Protein AF-A0A2A2QEG8-F1 (afdb_monomer_lite)

pLDDT: mean 85.88, std 15.14, range 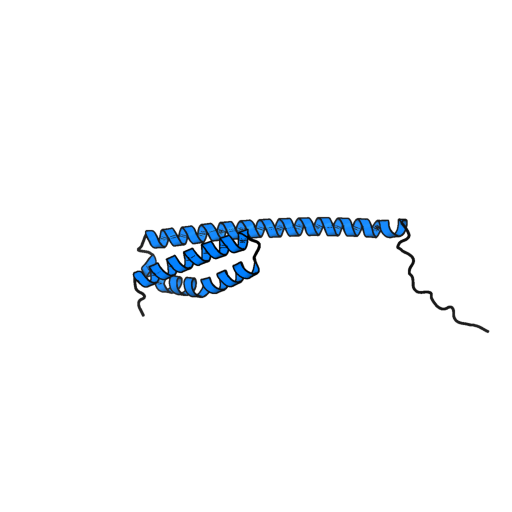[42.31, 96.5]

Secondary structure (DSSP, 8-state):
----HHHHHHHHHHHHHHHHHHHHHHHHT-HHHHHHHHHHHHHHHHHHHHTHHHHHT-HHHHHHHHHHHHHHHHHHHHHHHHHHHHHHHHHHHHHHHHHHHHHTTTTTTT------------

Foldseek 3Di:
DQDDLVNLVVLLVVLLVLLVVLVVCVVVVNVVSNVVSVVVNVVSVVVCVVNVVSCVVPPVSVVSVVVSVVSVVVSVVVVVVVVVVVVVVVVVVVVVVVVCVVCCVVVPVPPPDPDDPDDDDD

Structure (mmCIF, N/CA/C/O backbone):
data_AF-A0A2A2QEG8-F1
#
_entry.id   AF-A0A2A2QEG8-F1
#
loop_
_atom_site.group_PDB
_atom_site.id
_atom_site.type_symbol
_atom_site.label_atom_id
_atom_site.label_alt_id
_atom_site.label_comp_id
_atom_site.label_asym_id
_atom_site.label_entity_id
_atom_site.label_seq_id
_atom_site.pdbx_PDB_ins_code
_atom_site.Cartn_x
_atom_site.Cartn_y
_atom_site.Cartn_z
_atom_site.occupancy
_atom_site.B_iso_or_equiv
_atom_site.auth_seq_id
_atom_site.auth_comp_id
_atom_site.auth_asym_id
_atom_site.auth_atom_id
_atom_site.pdbx_PDB_model_num
ATOM 1 N N . MET A 1 1 ? -25.626 -8.652 14.993 1.00 47.81 1 MET A N 1
ATOM 2 C CA . MET A 1 1 ? -24.781 -8.577 16.207 1.00 47.81 1 MET A CA 1
ATOM 3 C C . MET A 1 1 ? -24.170 -7.185 16.252 1.00 47.81 1 MET A C 1
ATOM 5 O O . MET A 1 1 ? -23.609 -6.762 15.252 1.00 47.81 1 MET A O 1
ATOM 9 N N . THR A 1 2 ? -24.355 -6.431 17.333 1.00 55.19 2 THR A N 1
ATOM 10 C CA . THR A 1 2 ? -23.772 -5.087 17.492 1.00 55.19 2 THR A CA 1
ATOM 11 C C . THR A 1 2 ? -22.315 -5.219 17.933 1.00 55.19 2 THR A C 1
ATOM 13 O O . THR A 1 2 ? -22.071 -5.686 19.043 1.00 55.19 2 THR A O 1
ATOM 16 N N . ALA A 1 3 ? -21.356 -4.848 17.079 1.00 70.25 3 ALA A N 1
ATOM 17 C CA . ALA A 1 3 ? -19.952 -4.762 17.477 1.00 70.25 3 ALA A CA 1
ATOM 18 C C . ALA A 1 3 ? -19.771 -3.670 18.532 1.00 70.25 3 ALA A C 1
ATOM 20 O O . ALA A 1 3 ? -20.424 -2.622 18.477 1.00 70.25 3 ALA A O 1
ATOM 21 N N . THR A 1 4 ? -18.888 -3.905 19.498 1.00 83.88 4 THR A N 1
ATOM 22 C CA . THR A 1 4 ? -18.641 -2.905 20.528 1.00 83.88 4 THR A CA 1
ATOM 23 C C . THR A 1 4 ? -17.750 -1.782 20.000 1.00 83.88 4 THR A C 1
ATOM 25 O O . THR A 1 4 ? -16.955 -1.925 19.068 1.00 83.88 4 THR A O 1
ATOM 28 N N . ALA A 1 5 ? -17.854 -0.646 20.680 1.00 83.50 5 ALA A N 1
ATOM 29 C CA . ALA A 1 5 ? -16.888 0.442 20.698 1.00 83.50 5 ALA A CA 1
ATOM 30 C C . ALA A 1 5 ? -15.417 -0.009 20.614 1.00 83.50 5 ALA A C 1
ATOM 32 O O . ALA A 1 5 ? -14.622 0.542 19.851 1.00 83.50 5 ALA A O 1
ATOM 33 N N . GLN A 1 6 ? -15.084 -0.997 21.443 1.00 88.69 6 GLN A N 1
ATOM 34 C CA . GLN A 1 6 ? -13.739 -1.515 21.634 1.00 88.69 6 GLN A CA 1
ATOM 35 C C . GLN A 1 6 ? -13.306 -2.380 20.451 1.00 88.69 6 GLN A C 1
ATOM 37 O O . GLN A 1 6 ? -12.147 -2.322 20.047 1.00 88.69 6 GLN A O 1
ATOM 42 N N . ASP A 1 7 ? -14.231 -3.143 19.868 1.00 91.25 7 ASP A N 1
ATOM 43 C CA . ASP A 1 7 ? -13.953 -3.972 18.694 1.00 91.25 7 ASP A CA 1
ATOM 44 C C . ASP A 1 7 ? -13.614 -3.097 17.488 1.00 91.25 7 ASP A C 1
ATOM 46 O O . ASP A 1 7 ? -12.609 -3.329 16.823 1.00 91.25 7 ASP A O 1
ATOM 50 N N . CYS A 1 8 ? -14.383 -2.026 17.266 1.00 90.50 8 CYS A N 1
ATOM 51 C CA . CYS A 1 8 ? -14.087 -1.058 16.209 1.00 90.50 8 CYS A CA 1
ATOM 52 C C . CYS A 1 8 ? -12.707 -0.416 16.405 1.00 90.50 8 CYS A C 1
ATOM 54 O O . CYS A 1 8 ? -11.941 -0.319 15.452 1.00 90.50 8 CYS A O 1
ATOM 56 N N . ALA A 1 9 ? -12.361 -0.027 17.638 1.00 92.19 9 ALA A N 1
ATOM 57 C CA . ALA A 1 9 ? -11.047 0.540 17.937 1.00 92.19 9 ALA A CA 1
ATOM 58 C C . ALA A 1 9 ? -9.912 -0.454 17.644 1.00 92.19 9 ALA A C 1
ATOM 60 O O . ALA A 1 9 ? -8.963 -0.106 16.948 1.00 92.19 9 ALA A O 1
ATOM 61 N N . ARG A 1 10 ? -10.045 -1.712 18.086 1.00 94.38 10 ARG A N 1
ATOM 62 C CA . ARG A 1 10 ? -9.063 -2.775 17.810 1.00 94.38 10 ARG A CA 1
ATOM 63 C C . ARG A 1 10 ? -8.873 -3.015 16.316 1.00 94.38 10 ARG A C 1
ATOM 65 O O . ARG A 1 10 ? -7.742 -3.177 15.873 1.00 94.38 10 ARG A O 1
ATOM 72 N N . MET A 1 11 ? -9.959 -3.024 15.545 1.00 94.88 11 MET A N 1
ATOM 73 C CA . MET A 1 11 ? -9.888 -3.217 14.095 1.00 94.88 11 MET A CA 1
ATOM 74 C C . MET A 1 11 ? -9.219 -2.033 13.388 1.00 94.88 11 MET A C 1
ATOM 76 O O . MET A 1 11 ? -8.434 -2.250 12.469 1.00 94.88 11 MET A O 1
ATOM 80 N N . VAL A 1 12 ? -9.465 -0.794 13.831 1.00 94.56 12 VAL A N 1
ATOM 81 C CA . VAL A 1 12 ? -8.766 0.389 13.297 1.00 94.56 12 VAL A CA 1
ATOM 82 C C . VAL A 1 12 ? -7.275 0.352 13.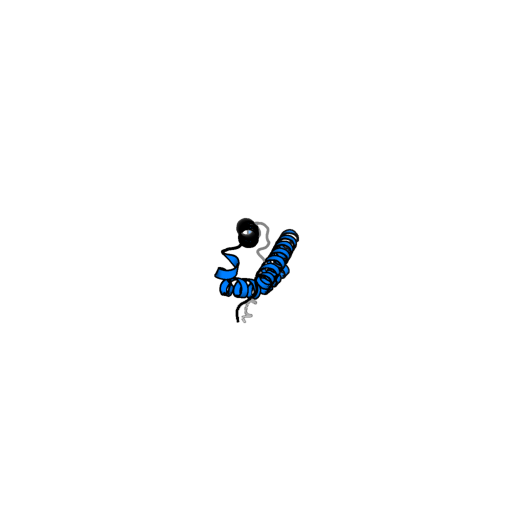642 1.00 94.56 12 VAL A C 1
ATOM 84 O O . VAL A 1 12 ? -6.458 0.616 12.765 1.00 94.56 12 VAL A O 1
ATOM 87 N N . THR A 1 13 ? -6.901 -0.028 14.868 1.00 95.12 13 THR A N 1
ATOM 88 C CA . THR A 1 13 ? -5.489 -0.194 15.253 1.00 95.12 13 THR A CA 1
ATOM 89 C C . THR A 1 13 ? -4.803 -1.273 14.419 1.00 95.12 13 THR A C 1
ATOM 91 O O . THR A 1 13 ? -3.758 -1.013 13.836 1.00 95.12 13 THR A O 1
ATOM 94 N N . ALA A 1 14 ? -5.423 -2.447 14.271 1.00 96.31 14 ALA A N 1
ATOM 95 C CA . ALA A 1 14 ? -4.877 -3.512 13.432 1.00 96.31 14 ALA A CA 1
ATOM 96 C C . ALA A 1 14 ? -4.718 -3.071 11.966 1.00 96.31 14 ALA A C 1
ATOM 98 O O . ALA A 1 14 ? -3.749 -3.437 11.303 1.00 96.31 14 ALA A O 1
ATOM 99 N N . LEU A 1 15 ? -5.652 -2.264 11.453 1.00 95.81 15 LEU A N 1
ATOM 100 C CA . LEU A 1 15 ? -5.556 -1.703 10.109 1.00 95.81 15 LEU A CA 1
ATOM 101 C C . LEU A 1 15 ? -4.401 -0.697 9.982 1.00 95.81 15 LEU A C 1
ATOM 103 O O . LEU A 1 15 ? -3.750 -0.674 8.939 1.00 95.81 15 LEU A O 1
ATOM 107 N N . ALA A 1 16 ? -4.141 0.108 11.017 1.00 95.44 16 ALA A N 1
ATOM 108 C CA . ALA A 1 16 ? -2.996 1.016 11.057 1.00 95.44 16 ALA A CA 1
ATOM 109 C C . ALA A 1 16 ? -1.673 0.237 11.015 1.00 95.44 16 ALA A C 1
ATOM 111 O O . ALA A 1 16 ? -0.837 0.510 10.158 1.00 95.44 16 ALA A O 1
ATOM 112 N N . ASP A 1 17 ? -1.538 -0.803 11.843 1.00 96.50 17 ASP A N 1
ATOM 113 C CA . ASP A 1 17 ? -0.338 -1.647 11.873 1.00 96.50 17 ASP A CA 1
ATOM 114 C C . ASP A 1 17 ? -0.071 -2.307 10.511 1.00 96.50 17 ASP A C 1
ATOM 116 O O . ASP A 1 17 ? 1.073 -2.394 10.058 1.00 96.50 17 ASP A O 1
ATOM 120 N N . LEU A 1 18 ? -1.126 -2.768 9.829 1.00 96.06 18 LEU A N 1
ATOM 121 C CA . LEU A 1 18 ? -1.003 -3.326 8.482 1.00 96.06 18 LEU A CA 1
ATOM 122 C C . LEU A 1 18 ? -0.640 -2.258 7.442 1.00 96.06 18 LEU A C 1
ATOM 124 O O . LEU A 1 18 ? 0.118 -2.558 6.526 1.00 96.06 18 LEU A O 1
ATOM 128 N N . ALA A 1 19 ? -1.136 -1.026 7.567 1.00 94.62 19 ALA A N 1
ATOM 129 C CA . ALA A 1 19 ? -0.757 0.069 6.670 1.00 94.62 19 ALA A CA 1
ATOM 130 C C . ALA A 1 19 ? 0.725 0.461 6.835 1.00 94.62 19 ALA A C 1
ATOM 132 O O . ALA A 1 19 ? 1.415 0.728 5.849 1.00 94.62 19 ALA A O 1
ATOM 133 N N . ASP A 1 20 ? 1.247 0.416 8.061 1.00 95.31 20 ASP A N 1
ATOM 134 C CA . ASP A 1 20 ? 2.669 0.644 8.325 1.00 95.31 20 ASP A CA 1
ATOM 135 C C . ASP A 1 20 ? 3.549 -0.488 7.778 1.00 95.31 20 ASP A C 1
ATOM 137 O O . ASP A 1 20 ? 4.588 -0.221 7.165 1.00 95.31 20 ASP A O 1
ATOM 141 N N . GLN A 1 21 ? 3.111 -1.744 7.920 1.00 95.50 21 GLN A N 1
ATOM 142 C CA . GLN A 1 21 ? 3.771 -2.901 7.301 1.00 95.50 21 GLN A CA 1
ATOM 143 C C . GLN A 1 21 ? 3.764 -2.803 5.768 1.00 95.50 21 GLN A C 1
ATOM 145 O O . GLN A 1 21 ? 4.794 -3.037 5.138 1.00 95.50 21 GLN A O 1
ATOM 150 N N . GLU A 1 22 ? 2.636 -2.410 5.169 1.00 95.44 22 GLU A N 1
ATOM 151 C CA . GLU A 1 22 ? 2.501 -2.174 3.726 1.00 95.44 22 GLU A CA 1
ATOM 152 C C . GLU A 1 22 ? 3.507 -1.111 3.262 1.00 95.44 22 GLU A C 1
ATOM 154 O O . GLU A 1 22 ? 4.294 -1.350 2.346 1.00 95.44 22 GLU A O 1
ATOM 159 N N . SER A 1 23 ? 3.565 0.036 3.946 1.00 93.50 23 SER A N 1
ATOM 160 C CA . SER A 1 23 ? 4.528 1.101 3.644 1.00 93.50 23 SER A CA 1
ATOM 161 C C . SER A 1 23 ? 5.984 0.634 3.758 1.00 93.50 23 SER A C 1
ATOM 163 O O . SER A 1 23 ? 6.831 1.028 2.949 1.00 93.50 23 SER A O 1
ATOM 165 N N . ALA A 1 24 ? 6.302 -0.190 4.759 1.00 94.75 24 ALA A N 1
ATOM 166 C CA . ALA A 1 24 ? 7.640 -0.744 4.933 1.00 94.75 24 ALA A CA 1
ATOM 167 C C . ALA A 1 24 ? 8.014 -1.705 3.792 1.00 94.75 24 ALA A C 1
ATOM 169 O O . ALA A 1 24 ? 9.101 -1.574 3.225 1.00 94.75 24 ALA A O 1
ATOM 170 N N . ALA A 1 25 ? 7.104 -2.602 3.401 1.00 94.81 25 ALA A N 1
ATOM 171 C CA . ALA A 1 25 ? 7.301 -3.526 2.284 1.00 94.81 25 ALA A CA 1
ATOM 172 C C . ALA A 1 25 ? 7.523 -2.773 0.959 1.00 94.81 25 ALA A C 1
ATOM 174 O O . ALA A 1 25 ? 8.482 -3.044 0.233 1.00 94.81 25 ALA A O 1
ATOM 175 N N . LEU A 1 26 ? 6.721 -1.737 0.690 1.00 94.12 26 LEU A N 1
ATOM 176 C CA . LEU A 1 26 ? 6.866 -0.895 -0.504 1.00 94.12 26 LEU A CA 1
ATOM 177 C C . LEU A 1 26 ? 8.202 -0.139 -0.548 1.00 94.12 26 LEU A C 1
ATOM 179 O O . LEU A 1 26 ? 8.815 -0.012 -1.615 1.00 94.12 26 LEU A O 1
ATOM 183 N N . ARG A 1 27 ? 8.687 0.338 0.605 1.00 92.75 27 ARG A N 1
ATOM 184 C CA . ARG A 1 27 ? 10.018 0.958 0.719 1.00 92.75 27 ARG A CA 1
ATOM 185 C C . ARG A 1 27 ? 11.147 -0.044 0.486 1.00 92.75 27 ARG A C 1
ATOM 187 O O . ARG A 1 27 ? 12.143 0.326 -0.128 1.00 92.75 27 ARG A O 1
ATOM 194 N N . ALA A 1 28 ? 10.975 -1.292 0.916 1.00 94.19 28 ALA A N 1
ATOM 195 C CA . ALA A 1 28 ? 11.919 -2.382 0.673 1.00 94.19 28 ALA A CA 1
ATOM 196 C C . ALA A 1 28 ? 11.871 -2.937 -0.767 1.00 94.19 28 ALA A C 1
ATOM 198 O O . ALA A 1 28 ? 12.731 -3.730 -1.141 1.00 94.19 28 ALA A O 1
ATOM 199 N N . GLY A 1 29 ? 10.889 -2.530 -1.581 1.00 93.50 29 GLY A N 1
ATOM 200 C CA . GLY A 1 29 ? 10.668 -3.080 -2.923 1.00 93.50 29 GLY A CA 1
ATOM 201 C C . GLY A 1 29 ? 10.007 -4.463 -2.921 1.00 93.50 29 GLY A C 1
ATOM 202 O O . GLY A 1 29 ? 9.937 -5.104 -3.969 1.00 93.50 29 GLY A O 1
ATOM 203 N N . ASP A 1 30 ? 9.503 -4.913 -1.772 1.00 96.00 30 ASP A N 1
ATOM 204 C CA . ASP A 1 30 ? 8.757 -6.162 -1.635 1.00 96.00 30 ASP A CA 1
ATOM 205 C C . ASP A 1 30 ? 7.282 -5.953 -2.011 1.00 96.00 30 ASP A C 1
ATOM 207 O O . ASP A 1 30 ? 6.387 -5.820 -1.173 1.00 96.00 30 ASP A O 1
ATOM 211 N N . TYR A 1 31 ? 7.027 -5.878 -3.317 1.00 93.50 31 TYR A N 1
ATOM 212 C CA . TYR A 1 31 ? 5.678 -5.665 -3.846 1.00 93.50 31 TYR A CA 1
ATOM 213 C C . TYR A 1 31 ? 4.759 -6.878 -3.641 1.00 93.50 31 TYR A C 1
ATOM 215 O O . TYR A 1 31 ? 3.545 -6.709 -3.536 1.00 93.50 31 TYR A O 1
ATOM 223 N N . ALA A 1 32 ? 5.323 -8.089 -3.571 1.00 95.12 32 ALA A N 1
ATOM 224 C CA . ALA A 1 32 ? 4.558 -9.304 -3.306 1.00 95.12 32 ALA A CA 1
ATOM 225 C C . ALA A 1 32 ? 4.053 -9.315 -1.857 1.00 95.12 32 ALA A C 1
ATOM 227 O O . ALA A 1 32 ? 2.851 -9.465 -1.635 1.00 95.12 32 ALA A O 1
ATOM 228 N N . GLY A 1 33 ? 4.933 -9.036 -0.889 1.00 95.19 33 GLY A N 1
ATOM 229 C CA . GLY A 1 33 ? 4.550 -8.892 0.515 1.00 95.19 33 GLY A CA 1
ATOM 230 C C . GLY A 1 33 ? 3.545 -7.759 0.736 1.00 95.19 33 GLY A C 1
ATOM 231 O O . GLY A 1 33 ? 2.569 -7.930 1.468 1.00 95.19 33 GLY A O 1
ATOM 232 N N . ALA A 1 34 ? 3.701 -6.623 0.045 1.00 94.19 34 ALA A N 1
ATOM 233 C CA . ALA A 1 34 ? 2.720 -5.536 0.097 1.00 94.19 34 ALA A CA 1
ATOM 234 C C . ALA A 1 34 ? 1.319 -5.973 -0.389 1.00 94.19 34 ALA A C 1
ATOM 236 O O . ALA A 1 34 ? 0.313 -5.634 0.239 1.00 94.19 34 ALA A O 1
ATOM 237 N N . ALA A 1 35 ? 1.240 -6.770 -1.461 1.00 94.06 35 ALA A N 1
ATOM 238 C CA . ALA A 1 35 ? -0.027 -7.302 -1.968 1.00 94.06 35 ALA A CA 1
ATOM 239 C C . ALA A 1 35 ? -0.678 -8.305 -0.995 1.00 94.06 35 ALA A C 1
ATOM 241 O O . ALA A 1 35 ? -1.893 -8.273 -0.787 1.00 94.06 35 ALA A O 1
ATOM 242 N N . GLU A 1 36 ? 0.113 -9.159 -0.341 1.00 96.25 36 GLU A N 1
ATOM 243 C CA . GLU A 1 36 ? -0.388 -10.062 0.705 1.00 96.25 36 GLU A CA 1
ATOM 244 C C . GLU A 1 36 ? -0.957 -9.288 1.903 1.00 96.25 36 GLU A C 1
ATOM 246 O O . GLU A 1 36 ? -2.031 -9.617 2.420 1.00 96.25 36 GLU A O 1
ATOM 251 N N . ILE A 1 37 ? -0.277 -8.216 2.321 1.00 95.00 37 ILE A N 1
ATOM 252 C CA . ILE A 1 37 ? -0.747 -7.328 3.390 1.00 95.00 37 ILE A CA 1
ATOM 253 C C . ILE A 1 37 ? -2.073 -6.660 2.999 1.00 95.00 37 ILE A C 1
ATOM 255 O O . ILE A 1 37 ? -2.993 -6.616 3.822 1.00 95.00 37 ILE A O 1
ATOM 259 N N . GLN A 1 38 ? -2.230 -6.210 1.749 1.00 92.12 38 GLN A N 1
ATOM 260 C CA . GLN A 1 38 ? -3.518 -5.702 1.259 1.00 92.12 38 GLN A CA 1
ATOM 261 C C . GLN A 1 38 ? -4.627 -6.750 1.339 1.00 92.12 38 GLN A C 1
ATOM 263 O O . GLN A 1 38 ? -5.728 -6.436 1.799 1.00 92.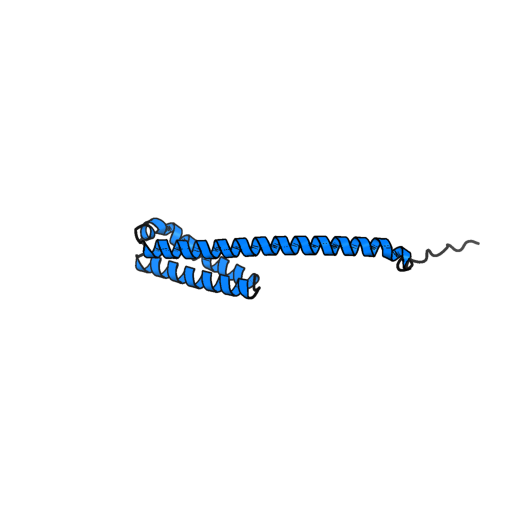12 38 GLN A O 1
ATOM 268 N N . GLY A 1 39 ? -4.336 -8.001 0.973 1.00 93.81 39 GLY A N 1
ATOM 269 C CA . GLY A 1 39 ? -5.281 -9.110 1.116 1.00 93.81 39 GLY A CA 1
ATOM 270 C C . GLY A 1 39 ? -5.771 -9.280 2.558 1.00 93.81 39 GLY A C 1
ATOM 271 O O . GLY A 1 39 ? -6.964 -9.457 2.798 1.00 93.81 39 GLY A O 1
ATOM 272 N N . ARG A 1 40 ? -4.875 -9.126 3.540 1.00 95.38 40 ARG A N 1
ATOM 273 C CA . ARG A 1 40 ? -5.210 -9.181 4.977 1.00 95.38 40 ARG A CA 1
ATOM 274 C C . ARG A 1 40 ? -6.030 -7.981 5.458 1.00 95.38 40 ARG A C 1
ATOM 276 O O . ARG A 1 40 ? -6.752 -8.097 6.445 1.00 95.38 40 ARG A O 1
ATOM 283 N N . CYS A 1 41 ? -5.948 -6.841 4.774 1.00 93.50 41 CYS A N 1
ATOM 284 C CA . CYS A 1 41 ? -6.729 -5.650 5.111 1.00 93.50 41 CYS A CA 1
ATOM 285 C C . CYS A 1 41 ? -8.194 -5.749 4.671 1.00 93.50 41 CYS A C 1
ATOM 287 O O . CYS A 1 41 ? -9.047 -5.120 5.296 1.00 93.50 41 CYS A O 1
ATOM 289 N N . ALA A 1 42 ? -8.494 -6.519 3.620 1.00 92.06 42 ALA A N 1
ATOM 290 C CA . ALA A 1 42 ? -9.843 -6.658 3.070 1.00 92.06 42 ALA A CA 1
ATOM 291 C C . ALA A 1 42 ? -10.914 -7.032 4.121 1.00 92.06 42 ALA A C 1
ATOM 293 O O . ALA A 1 42 ? -11.875 -6.270 4.254 1.00 92.06 42 ALA A O 1
ATOM 294 N N . PRO A 1 43 ? -10.755 -8.097 4.936 1.00 94.94 43 PRO A N 1
ATOM 295 C CA . PRO A 1 43 ? -11.760 -8.451 5.943 1.00 94.94 43 PRO A CA 1
ATOM 296 C C . PRO A 1 43 ? -11.914 -7.392 7.048 1.00 94.94 43 PRO A C 1
ATOM 298 O O . PRO A 1 43 ? -13.006 -7.214 7.587 1.00 94.94 43 PRO A O 1
ATOM 301 N N . LEU A 1 44 ? -10.850 -6.648 7.381 1.00 93.69 44 LEU A N 1
ATOM 302 C CA . LEU A 1 44 ? -10.926 -5.561 8.366 1.00 93.69 44 LEU A CA 1
ATOM 303 C C . LEU A 1 44 ? -11.732 -4.379 7.828 1.00 93.69 44 LEU A C 1
ATOM 305 O O . LEU A 1 44 ? -12.560 -3.812 8.537 1.00 93.69 44 LEU A O 1
ATOM 309 N N . LEU A 1 45 ? -11.502 -4.012 6.568 1.00 93.12 45 LEU A N 1
ATOM 310 C CA . LEU A 1 45 ? -12.255 -2.956 5.897 1.00 93.12 45 LEU A CA 1
ATOM 311 C C . LEU A 1 45 ? -13.728 -3.339 5.743 1.00 93.12 45 LEU A C 1
ATOM 313 O O . LEU A 1 45 ? -14.597 -2.500 5.976 1.00 93.12 45 LEU A O 1
ATOM 317 N N . GLU A 1 46 ? -14.010 -4.600 5.418 1.00 94.44 46 GLU A N 1
ATOM 318 C CA . GLU A 1 46 ? -15.373 -5.122 5.354 1.00 94.44 46 GLU A CA 1
ATOM 319 C C . GLU A 1 46 ? -16.072 -4.994 6.714 1.00 94.44 46 GLU A C 1
ATOM 321 O O . GLU A 1 46 ? -17.128 -4.364 6.801 1.00 94.44 46 GLU A O 1
ATOM 326 N N . PHE A 1 47 ? -15.440 -5.458 7.796 1.00 93.25 47 PHE A N 1
ATOM 327 C CA . PHE A 1 47 ? -15.970 -5.300 9.152 1.00 93.25 47 PHE A CA 1
ATOM 328 C C . PHE A 1 47 ? -16.238 -3.829 9.513 1.00 93.25 47 PHE A C 1
ATOM 330 O O . PHE A 1 47 ? -17.321 -3.479 9.987 1.00 93.25 47 PHE A O 1
ATOM 337 N N . LEU A 1 48 ? -15.268 -2.944 9.266 1.00 91.81 48 LEU A N 1
ATOM 338 C CA . LEU A 1 48 ? -15.394 -1.519 9.580 1.00 91.81 48 LEU A CA 1
ATOM 339 C C . LEU A 1 48 ? -16.490 -0.839 8.747 1.00 91.81 48 LEU A C 1
ATOM 341 O O . LEU A 1 48 ? -17.139 0.083 9.241 1.00 91.81 48 LEU A O 1
ATOM 345 N N . SER A 1 49 ? -16.733 -1.303 7.518 1.00 92.75 49 SER A N 1
ATOM 346 C CA . SER A 1 49 ? -17.804 -0.786 6.661 1.00 92.75 49 SER A CA 1
ATOM 347 C C . SER A 1 49 ? -19.195 -1.145 7.190 1.00 92.75 49 SER A C 1
ATOM 349 O O . SER A 1 49 ? -20.074 -0.286 7.236 1.00 92.75 49 SER A O 1
ATOM 351 N N . VAL A 1 50 ? -19.373 -2.373 7.689 1.00 93.81 50 VAL A N 1
ATOM 352 C CA . VAL A 1 50 ? -20.628 -2.834 8.307 1.00 93.81 50 VAL A CA 1
ATOM 353 C C . VAL A 1 50 ? -20.920 -2.072 9.604 1.00 93.81 50 VAL A C 1
ATOM 355 O O . VAL A 1 50 ? -22.076 -1.795 9.923 1.00 93.81 50 VAL A O 1
ATOM 358 N N . HIS A 1 51 ? -19.877 -1.682 10.340 1.00 90.94 51 HIS A N 1
ATOM 359 C CA . HIS A 1 51 ? -19.985 -0.973 11.618 1.00 90.94 51 HIS A CA 1
ATOM 360 C C . HIS A 1 51 ? -19.696 0.535 11.523 1.00 90.94 51 HIS A C 1
ATOM 362 O O . HIS A 1 51 ? -19.415 1.180 12.535 1.00 90.94 51 HIS A O 1
ATOM 368 N N . ALA A 1 52 ? -19.813 1.128 10.330 1.00 88.00 52 ALA A N 1
ATOM 369 C CA . ALA A 1 52 ? -19.464 2.527 10.081 1.00 88.00 52 ALA A CA 1
ATOM 370 C C . ALA A 1 52 ? -20.197 3.524 11.001 1.00 88.00 52 ALA A C 1
ATOM 372 O O . ALA A 1 52 ? -19.597 4.492 11.474 1.00 88.00 52 ALA A O 1
ATOM 373 N N . GLU A 1 53 ? -21.470 3.277 11.323 1.00 87.88 53 GLU A N 1
ATOM 374 C CA . GLU A 1 53 ? -22.244 4.139 12.231 1.00 87.88 53 GLU A CA 1
ATOM 375 C C . GLU A 1 53 ? -21.687 4.143 13.663 1.00 87.88 53 GLU A C 1
ATOM 377 O O . GLU A 1 53 ? -21.682 5.176 14.331 1.00 87.88 53 GLU A O 1
ATOM 382 N N . SER A 1 54 ? -21.120 3.023 14.123 1.00 85.69 54 SER A N 1
ATOM 383 C CA . SER A 1 54 ? -20.459 2.930 15.432 1.00 85.69 54 SER A CA 1
ATOM 384 C C . SER A 1 54 ? -19.139 3.714 15.490 1.00 85.69 54 SER A C 1
ATOM 386 O O . SER A 1 54 ? -18.676 4.060 16.581 1.00 85.69 54 SER A O 1
ATOM 388 N N . ILE A 1 55 ? -18.555 4.023 14.326 1.00 86.75 55 ILE A N 1
ATOM 389 C CA . ILE A 1 55 ? -17.308 4.782 14.161 1.00 86.75 55 ILE A CA 1
ATOM 390 C C . ILE A 1 55 ? -17.590 6.278 13.966 1.00 86.75 55 ILE A C 1
ATOM 392 O O . ILE A 1 55 ? -16.859 7.105 14.506 1.00 86.75 55 ILE A O 1
ATOM 396 N N . ARG A 1 56 ? -18.659 6.642 13.241 1.00 84.31 56 ARG A N 1
ATOM 397 C CA . ARG A 1 56 ? -18.963 8.025 12.821 1.00 84.31 56 ARG A CA 1
ATOM 398 C C . ARG A 1 56 ? -19.018 9.030 13.979 1.00 84.31 56 ARG A C 1
ATOM 400 O O . ARG A 1 56 ? -18.598 10.171 13.816 1.00 84.31 56 ARG A O 1
ATOM 407 N N . GLY A 1 57 ? -19.488 8.611 15.154 1.00 83.12 57 GLY A N 1
ATOM 408 C CA . GLY A 1 57 ? -19.539 9.452 16.359 1.00 83.12 57 GLY A CA 1
ATOM 409 C C . GLY A 1 57 ? -18.204 9.620 17.097 1.00 83.12 57 GLY A C 1
ATOM 410 O O . GLY A 1 57 ? -18.160 10.286 18.127 1.00 83.12 57 GLY A O 1
ATOM 411 N N . ARG A 1 58 ? -17.117 9.003 16.618 1.00 90.12 58 ARG A N 1
ATOM 412 C CA . ARG A 1 58 ? -15.819 8.936 17.305 1.00 90.12 58 ARG A CA 1
ATOM 413 C C . ARG A 1 58 ? -14.758 9.652 16.483 1.00 90.12 58 ARG A C 1
ATOM 415 O O . ARG A 1 58 ? -14.237 9.112 15.502 1.00 90.12 58 ARG A O 1
ATOM 422 N N . ALA A 1 59 ? -14.430 10.871 16.902 1.00 90.06 59 ALA A N 1
ATOM 423 C CA . ALA A 1 59 ? -13.473 11.726 16.205 1.00 90.06 59 ALA A CA 1
ATOM 424 C C . ALA A 1 59 ? -12.092 11.066 16.055 1.00 90.06 59 ALA A C 1
ATOM 426 O O . ALA A 1 59 ? -11.514 11.125 14.974 1.00 90.06 59 ALA A O 1
ATOM 427 N N . GLU A 1 60 ? -11.607 10.375 17.092 1.00 92.06 60 GLU A N 1
ATOM 428 C CA . GLU A 1 60 ? -10.294 9.716 17.083 1.00 92.06 60 GLU A CA 1
ATOM 429 C C . GLU A 1 60 ? -10.197 8.606 16.030 1.00 92.06 60 GLU A C 1
ATOM 431 O O . GLU A 1 60 ? -9.312 8.643 15.177 1.00 92.06 60 GLU A O 1
ATOM 436 N N . LEU A 1 61 ? -11.152 7.666 16.019 1.00 92.00 61 LEU A N 1
ATOM 437 C CA . LEU A 1 61 ? -11.172 6.571 15.040 1.00 92.00 61 LEU A CA 1
ATOM 438 C C . LEU A 1 61 ? -11.328 7.099 13.611 1.00 92.00 61 LEU A C 1
ATOM 440 O O . LEU A 1 61 ? -10.684 6.621 12.680 1.00 92.00 61 LEU A O 1
ATOM 444 N N . THR A 1 62 ? -12.154 8.130 13.438 1.00 92.62 62 THR A N 1
ATOM 445 C CA . THR A 1 62 ? -12.336 8.783 12.138 1.00 92.62 62 THR A CA 1
ATOM 446 C C . THR A 1 62 ? -11.061 9.508 11.688 1.00 92.62 62 THR A C 1
ATOM 448 O O . THR A 1 62 ? -10.767 9.551 10.493 1.00 92.62 62 THR A O 1
ATOM 451 N N . GLY A 1 63 ? -10.300 10.082 12.623 1.00 94.06 63 GLY A N 1
ATOM 452 C CA . GLY A 1 63 ? -8.994 10.691 12.368 1.00 94.06 63 GLY A CA 1
ATOM 453 C C . GLY A 1 63 ? -7.959 9.660 11.921 1.00 94.06 63 GLY A C 1
ATOM 454 O O . GLY A 1 63 ? -7.333 9.840 10.878 1.00 94.06 63 GLY A O 1
ATOM 455 N N . GLN A 1 64 ? -7.857 8.539 12.638 1.00 94.00 64 GLN A N 1
ATOM 456 C CA . GLN A 1 64 ? -6.958 7.434 12.288 1.00 94.00 64 GLN A CA 1
ATOM 457 C C . GLN A 1 64 ? -7.275 6.852 10.906 1.00 94.00 64 GLN A C 1
ATOM 459 O O . GLN A 1 64 ? -6.382 6.705 10.076 1.00 94.00 64 GLN A O 1
ATOM 464 N N . LEU A 1 65 ? -8.552 6.608 10.595 1.00 94.25 65 LEU A N 1
ATOM 465 C CA . LEU A 1 65 ? -8.955 6.122 9.270 1.00 94.25 65 LEU A CA 1
ATOM 466 C C . LEU A 1 65 ? -8.599 7.101 8.144 1.00 94.25 65 LEU A C 1
ATOM 468 O O . LEU A 1 65 ? -8.215 6.675 7.053 1.00 94.25 65 LEU A O 1
ATOM 472 N N . ARG A 1 66 ? -8.690 8.415 8.391 1.00 94.81 66 ARG A N 1
ATOM 473 C CA . ARG A 1 66 ? -8.237 9.426 7.422 1.00 94.81 66 ARG A CA 1
ATOM 474 C C . ARG A 1 66 ? -6.729 9.376 7.211 1.00 94.81 66 ARG A C 1
ATOM 476 O O . ARG A 1 66 ? -6.297 9.477 6.066 1.00 94.81 66 ARG A O 1
ATOM 483 N N . GLN A 1 67 ? -5.953 9.204 8.277 1.00 94.50 67 GLN A N 1
ATOM 484 C CA . GLN A 1 67 ? -4.500 9.079 8.189 1.00 94.50 67 GLN A CA 1
ATOM 485 C C . GLN A 1 67 ? -4.094 7.832 7.395 1.00 94.50 67 GLN A C 1
ATOM 487 O O . GLN A 1 67 ? -3.328 7.951 6.441 1.00 94.50 67 GLN A O 1
ATOM 492 N N . ILE A 1 68 ? -4.681 6.671 7.709 1.00 94.75 68 ILE A N 1
ATOM 493 C CA . ILE A 1 68 ? -4.454 5.413 6.976 1.00 94.75 68 ILE A CA 1
ATOM 494 C C . ILE A 1 68 ? -4.768 5.601 5.486 1.00 94.75 68 ILE A C 1
ATOM 496 O O . ILE A 1 68 ? -3.997 5.204 4.613 1.00 94.75 68 ILE A O 1
ATOM 500 N N . ARG A 1 69 ? -5.895 6.254 5.172 1.00 94.94 69 ARG A N 1
ATOM 501 C CA . ARG A 1 69 ? -6.269 6.550 3.785 1.00 94.94 69 ARG A CA 1
ATOM 502 C C . ARG A 1 69 ? -5.251 7.461 3.096 1.00 94.94 69 ARG A C 1
ATOM 504 O O . ARG A 1 69 ? -4.903 7.201 1.949 1.00 94.94 69 ARG A O 1
ATOM 511 N N . ALA A 1 70 ? -4.788 8.515 3.765 1.00 94.50 70 ALA A N 1
ATOM 512 C CA . ALA A 1 70 ? -3.798 9.433 3.205 1.00 94.50 70 ALA A CA 1
ATOM 513 C C . ALA A 1 70 ? -2.479 8.712 2.882 1.00 94.50 70 ALA A C 1
ATOM 515 O O . ALA A 1 70 ? -1.978 8.836 1.768 1.00 94.50 70 ALA A O 1
ATOM 516 N N . GLN A 1 71 ? -1.987 7.886 3.807 1.00 93.31 71 GLN A N 1
ATOM 517 C CA . GLN A 1 71 ? -0.773 7.081 3.635 1.00 93.31 71 GLN A CA 1
ATOM 518 C C . GLN A 1 71 ? -0.876 6.113 2.445 1.00 93.31 71 GLN A C 1
ATOM 520 O O . GLN A 1 71 ? 0.055 5.987 1.646 1.00 93.31 71 GLN A O 1
ATOM 525 N N . ARG A 1 72 ? -2.027 5.450 2.278 1.00 92.75 72 ARG A N 1
ATOM 526 C CA . ARG A 1 72 ? -2.268 4.550 1.137 1.00 92.75 72 ARG A CA 1
ATOM 527 C C . ARG A 1 72 ? -2.394 5.279 -0.192 1.00 92.75 72 ARG A C 1
ATOM 529 O O . ARG A 1 72 ? -1.901 4.784 -1.204 1.00 92.75 72 ARG A O 1
ATOM 536 N N . ASN A 1 73 ? -3.021 6.452 -0.200 1.00 94.25 73 ASN A N 1
ATOM 537 C CA . ASN A 1 73 ? -3.097 7.287 -1.397 1.00 94.25 73 ASN A CA 1
ATOM 538 C C . ASN A 1 73 ? -1.699 7.732 -1.840 1.00 94.25 73 ASN A C 1
ATOM 540 O O . ASN A 1 73 ? -1.381 7.656 -3.023 1.00 94.25 73 ASN A O 1
ATOM 544 N N . GLU A 1 74 ? -0.854 8.148 -0.895 1.00 92.88 74 GLU A N 1
ATOM 545 C CA . GLU A 1 74 ? 0.535 8.509 -1.179 1.00 92.88 74 GLU A CA 1
ATOM 546 C C . GLU A 1 74 ? 1.314 7.317 -1.750 1.00 92.88 74 GLU A C 1
ATOM 548 O O . GLU A 1 74 ? 1.965 7.437 -2.786 1.00 92.88 74 GLU A O 1
ATOM 553 N N . SER A 1 75 ? 1.177 6.145 -1.128 1.00 91.88 75 SER A N 1
ATOM 554 C CA . SER A 1 75 ? 1.805 4.908 -1.605 1.00 91.88 75 SER A CA 1
ATOM 555 C C . SER A 1 75 ? 1.347 4.537 -3.022 1.00 91.88 75 SER A C 1
ATOM 557 O O . SER A 1 75 ? 2.165 4.163 -3.862 1.00 91.88 75 SER A O 1
ATOM 559 N N . SER A 1 76 ? 0.054 4.700 -3.318 1.00 92.88 76 SER A N 1
ATOM 560 C CA . SER A 1 76 ? -0.512 4.450 -4.651 1.00 92.88 76 SER A CA 1
ATOM 561 C C . SER A 1 76 ? 0.068 5.408 -5.694 1.00 92.88 76 SER A C 1
ATOM 563 O O . SER A 1 76 ? 0.536 4.963 -6.739 1.00 92.88 76 SER A O 1
ATOM 565 N N . ALA A 1 77 ? 0.139 6.704 -5.381 1.00 93.62 77 ALA A N 1
ATOM 566 C CA . ALA A 1 77 ? 0.729 7.705 -6.269 1.00 93.62 77 ALA A CA 1
ATOM 567 C C . ALA A 1 77 ? 2.219 7.430 -6.547 1.00 93.62 77 ALA A C 1
ATOM 569 O O . ALA A 1 77 ? 2.686 7.566 -7.679 1.00 93.62 77 ALA A O 1
ATOM 570 N N . GLN A 1 78 ? 2.975 6.994 -5.533 1.00 91.75 78 GLN A N 1
ATOM 571 C CA . GLN A 1 78 ? 4.378 6.604 -5.704 1.00 91.75 78 GLN A CA 1
ATOM 572 C C . GLN A 1 78 ? 4.529 5.376 -6.613 1.00 91.75 78 GLN A C 1
ATOM 574 O O . GLN A 1 78 ? 5.429 5.340 -7.454 1.00 91.75 78 GLN A O 1
ATOM 579 N N . LEU A 1 79 ? 3.657 4.373 -6.469 1.00 93.44 79 LEU A N 1
ATOM 580 C CA . LEU A 1 79 ? 3.651 3.187 -7.328 1.00 93.44 79 LEU A CA 1
ATOM 581 C C . LEU A 1 79 ? 3.305 3.531 -8.778 1.00 93.44 79 LEU A C 1
ATOM 583 O O . LEU A 1 79 ? 3.989 3.063 -9.686 1.00 93.44 79 LEU A O 1
ATOM 587 N N . GLU A 1 80 ? 2.304 4.380 -9.004 1.00 95.00 80 GLU A N 1
ATOM 588 C CA . GLU A 1 80 ? 1.939 4.857 -10.342 1.00 95.00 80 GLU A CA 1
ATOM 589 C C . GLU A 1 80 ? 3.110 5.576 -11.020 1.00 95.00 80 GLU A C 1
ATOM 591 O O . GLU A 1 80 ? 3.467 5.247 -12.154 1.00 95.00 80 GLU A O 1
ATOM 596 N N . ALA A 1 81 ? 3.782 6.480 -10.301 1.00 93.62 81 ALA A N 1
ATOM 597 C CA . ALA A 1 81 ? 4.975 7.160 -10.799 1.00 93.62 81 ALA A CA 1
ATOM 598 C C . ALA A 1 81 ? 6.111 6.176 -11.140 1.00 93.62 81 ALA A C 1
ATOM 600 O O . ALA A 1 81 ? 6.771 6.325 -12.171 1.00 93.62 81 ALA A O 1
ATOM 601 N N . ARG A 1 82 ? 6.326 5.139 -10.316 1.00 93.00 82 ARG A N 1
ATOM 602 C CA . ARG A 1 82 ? 7.331 4.092 -10.583 1.00 93.00 82 ARG A CA 1
ATOM 603 C C . ARG A 1 82 ? 6.985 3.253 -11.811 1.00 93.00 82 ARG A C 1
ATOM 605 O O . ARG A 1 82 ? 7.875 2.954 -12.604 1.00 93.00 82 ARG A O 1
ATOM 612 N N . ILE A 1 83 ? 5.716 2.885 -11.983 1.00 94.94 83 ILE A N 1
ATOM 613 C CA . ILE A 1 83 ? 5.246 2.141 -13.159 1.00 94.94 83 ILE A CA 1
ATOM 614 C C . ILE A 1 83 ? 5.488 2.961 -14.428 1.00 94.94 83 ILE A C 1
ATOM 616 O O . ILE A 1 83 ? 5.975 2.422 -15.423 1.00 94.94 83 ILE A O 1
ATOM 620 N N . GLU A 1 84 ? 5.192 4.258 -14.396 1.00 95.94 84 GLU A N 1
ATOM 621 C CA . GLU A 1 84 ? 5.372 5.128 -15.557 1.00 95.94 84 GLU A CA 1
ATOM 622 C C . GLU A 1 84 ? 6.852 5.350 -15.902 1.00 95.94 84 GLU A C 1
ATOM 624 O O . GLU A 1 84 ? 7.249 5.271 -17.071 1.00 95.94 84 GLU A O 1
ATOM 629 N N . ALA A 1 85 ? 7.701 5.520 -14.884 1.00 94.56 85 ALA A N 1
ATOM 630 C CA . ALA A 1 85 ? 9.148 5.569 -15.066 1.00 94.56 85 ALA A CA 1
ATOM 631 C C . ALA A 1 85 ? 9.684 4.271 -15.699 1.00 94.56 85 ALA A C 1
ATOM 633 O O . ALA A 1 85 ? 10.414 4.323 -16.691 1.00 94.56 85 ALA A O 1
ATOM 634 N N . ALA A 1 86 ? 9.253 3.106 -15.200 1.00 93.12 86 ALA A N 1
ATOM 635 C CA . ALA A 1 86 ? 9.663 1.807 -15.732 1.00 93.12 86 ALA A CA 1
AT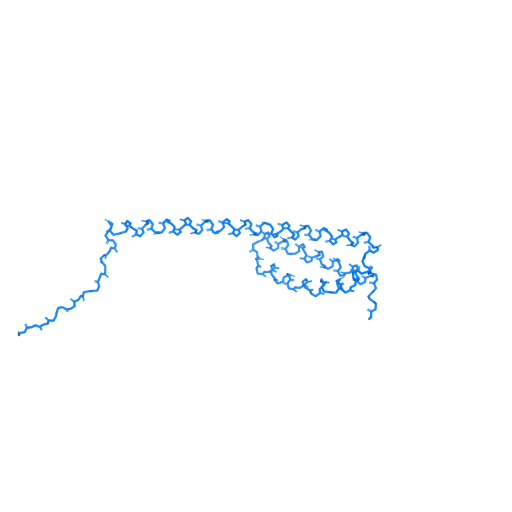OM 636 C C . ALA A 1 86 ? 9.207 1.596 -17.187 1.00 93.12 86 ALA A C 1
ATOM 638 O O . ALA A 1 86 ? 9.958 1.074 -18.014 1.00 93.12 86 ALA A O 1
ATOM 639 N N . ARG A 1 87 ? 7.992 2.034 -17.543 1.00 96.06 87 ARG A N 1
ATOM 640 C CA . ARG A 1 87 ? 7.495 1.991 -18.930 1.00 96.06 87 ARG A CA 1
ATOM 641 C C . ARG A 1 87 ? 8.331 2.860 -19.862 1.00 96.06 87 ARG A C 1
ATOM 643 O O . ARG A 1 87 ? 8.676 2.417 -20.959 1.00 96.06 87 ARG A O 1
ATOM 650 N N . THR A 1 88 ? 8.680 4.064 -19.417 1.00 95.88 88 THR A N 1
ATOM 651 C CA . THR A 1 88 ? 9.542 4.981 -20.171 1.00 95.88 88 THR A CA 1
ATOM 652 C C . THR A 1 88 ? 10.913 4.352 -20.415 1.00 95.88 88 THR A C 1
ATOM 654 O O . THR A 1 88 ? 11.385 4.310 -21.554 1.00 95.88 88 THR A O 1
ATOM 657 N N . GLU A 1 89 ? 11.520 3.778 -19.375 1.00 95.19 89 GLU A N 1
ATOM 658 C CA . GLU A 1 89 ? 12.808 3.091 -19.470 1.00 95.19 89 GLU A CA 1
ATOM 659 C C . GLU A 1 89 ? 12.754 1.920 -20.465 1.00 95.19 89 GLU A C 1
ATOM 661 O O . GLU A 1 89 ? 13.554 1.867 -21.405 1.00 95.19 89 GLU A O 1
ATOM 666 N N . LEU A 1 90 ? 11.747 1.046 -20.364 1.00 95.31 90 LEU A N 1
ATOM 667 C CA . LEU A 1 90 ? 11.548 -0.052 -21.315 1.00 95.31 90 LEU A CA 1
ATOM 668 C C . LEU A 1 90 ? 11.392 0.445 -22.761 1.00 95.31 90 LEU A C 1
ATOM 670 O O . LEU A 1 90 ? 11.979 -0.137 -23.677 1.00 95.31 90 LEU A O 1
ATOM 674 N N . GLY A 1 91 ? 10.654 1.536 -22.983 1.00 94.38 91 GLY A N 1
ATOM 675 C CA . GLY A 1 91 ? 10.501 2.150 -24.304 1.00 94.38 91 GLY A CA 1
ATOM 676 C C . GLY A 1 91 ? 11.831 2.639 -24.890 1.00 94.38 91 GLY A C 1
ATOM 677 O O . GLY A 1 91 ? 12.132 2.401 -26.070 1.00 94.38 91 GLY A O 1
ATOM 678 N N . THR A 1 92 ? 12.677 3.262 -24.064 1.00 94.19 92 THR A N 1
ATOM 679 C CA . THR A 1 92 ? 14.020 3.694 -24.487 1.00 94.19 92 THR A CA 1
ATOM 680 C C . THR A 1 92 ? 14.937 2.511 -24.800 1.00 94.19 92 THR A C 1
ATOM 682 O O . THR A 1 92 ? 15.592 2.509 -25.848 1.00 94.19 92 THR A O 1
ATOM 685 N N . MET A 1 93 ? 14.925 1.461 -23.971 1.00 93.12 93 MET A N 1
ATOM 686 C CA . MET A 1 93 ? 15.702 0.239 -24.195 1.00 93.12 93 MET A CA 1
ATOM 687 C C . MET A 1 93 ? 15.287 -0.471 -25.487 1.00 93.12 93 MET A C 1
ATOM 689 O O . MET A 1 93 ? 16.141 -0.861 -26.287 1.00 93.12 93 MET A O 1
ATOM 693 N N . GLN A 1 94 ? 13.983 -0.592 -25.745 1.00 93.38 94 GLN A N 1
ATOM 694 C CA . GLN A 1 94 ? 13.469 -1.181 -26.984 1.00 93.38 94 GLN A CA 1
ATOM 695 C C . GLN A 1 94 ? 13.892 -0.377 -28.215 1.00 93.38 94 GLN A C 1
ATOM 697 O O . GLN A 1 94 ? 14.313 -0.958 -29.217 1.00 93.38 94 GLN A O 1
ATOM 702 N N . SER A 1 95 ? 13.825 0.952 -28.140 1.00 91.62 95 SER A N 1
ATOM 703 C CA . SER A 1 95 ? 14.260 1.836 -29.225 1.00 91.62 95 SER A CA 1
ATOM 704 C C . SER A 1 95 ? 15.759 1.692 -29.500 1.00 91.62 95 SER A C 1
ATOM 706 O O . SER A 1 95 ? 16.170 1.568 -30.654 1.00 91.62 95 SER A O 1
ATOM 708 N N . SER A 1 96 ? 16.583 1.622 -28.452 1.00 89.69 96 SER A N 1
ATOM 709 C CA . SER A 1 96 ? 18.020 1.354 -28.571 1.00 89.69 96 SER A CA 1
ATOM 710 C C . SER A 1 96 ? 18.303 -0.015 -29.186 1.00 89.69 96 SER A C 1
ATOM 712 O O . SER A 1 96 ? 19.084 -0.102 -30.130 1.00 89.69 96 SER A O 1
ATOM 714 N N . ARG A 1 97 ? 17.606 -1.071 -28.751 1.00 89.12 97 ARG A N 1
ATOM 715 C CA . ARG A 1 97 ? 17.731 -2.414 -29.335 1.00 89.12 97 ARG A CA 1
ATOM 716 C C . ARG A 1 97 ? 17.317 -2.450 -30.810 1.00 89.12 97 ARG A C 1
ATOM 718 O O . ARG A 1 97 ? 17.985 -3.103 -31.606 1.00 89.12 97 ARG A O 1
ATOM 725 N N . ARG A 1 98 ? 16.265 -1.722 -31.205 1.00 88.81 98 ARG A N 1
ATOM 726 C CA . ARG A 1 98 ? 15.869 -1.579 -32.620 1.00 88.81 98 ARG A CA 1
ATOM 727 C C . ARG A 1 98 ? 16.967 -0.914 -33.446 1.00 88.81 98 ARG A C 1
ATOM 729 O O . ARG A 1 98 ? 17.306 -1.436 -34.501 1.00 88.81 98 ARG A O 1
ATOM 736 N N . ARG A 1 99 ? 17.552 0.183 -32.952 1.00 88.06 99 ARG A N 1
ATOM 737 C CA . ARG A 1 99 ? 18.673 0.865 -33.622 1.00 88.06 99 ARG A CA 1
ATOM 738 C C . ARG A 1 99 ? 19.886 -0.053 -33.775 1.00 88.06 99 ARG A C 1
ATOM 740 O O . ARG A 1 99 ? 20.432 -0.145 -34.867 1.00 88.06 99 ARG A O 1
ATOM 747 N N . LEU A 1 100 ? 20.255 -0.783 -32.720 1.00 86.12 100 LEU A N 1
ATOM 748 C CA . LEU A 1 100 ? 21.347 -1.762 -32.772 1.00 86.12 100 LEU A CA 1
ATOM 749 C C . LEU A 1 100 ? 21.079 -2.860 -33.811 1.00 86.12 100 LEU A C 1
ATOM 751 O O . LEU A 1 100 ? 21.948 -3.162 -34.621 1.00 86.12 100 LEU A O 1
ATOM 755 N N . ASN A 1 101 ? 19.860 -3.401 -33.856 1.00 82.75 101 ASN A N 1
ATOM 756 C CA . ASN A 1 101 ? 19.481 -4.406 -34.852 1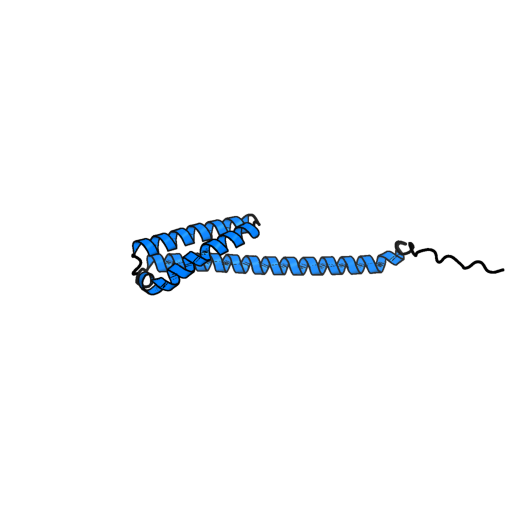.00 82.75 101 ASN A CA 1
ATOM 757 C C . ASN A 1 101 ? 19.495 -3.871 -36.293 1.00 82.75 101 ASN A C 1
ATOM 759 O O . ASN A 1 101 ? 19.731 -4.645 -37.213 1.00 82.75 101 ASN A O 1
ATOM 763 N N . GLN A 1 102 ? 19.246 -2.575 -36.506 1.00 83.38 102 GLN A N 1
ATOM 764 C CA . GLN A 1 102 ? 19.314 -1.953 -37.834 1.00 83.38 102 GLN A CA 1
ATOM 765 C C . GLN A 1 102 ? 20.752 -1.782 -38.333 1.00 83.38 102 GLN A C 1
ATOM 767 O O . GLN A 1 102 ? 20.984 -1.874 -39.534 1.00 83.38 102 GLN A O 1
ATOM 772 N N . ILE A 1 103 ? 21.715 -1.560 -37.431 1.00 85.25 103 ILE A N 1
ATOM 773 C CA . ILE A 1 103 ? 23.136 -1.411 -37.786 1.00 85.25 103 ILE A CA 1
ATOM 774 C C . ILE A 1 103 ? 23.910 -2.735 -37.736 1.00 85.25 103 ILE A C 1
ATOM 776 O O . ILE A 1 103 ? 24.933 -2.861 -38.400 1.00 85.25 103 ILE A O 1
ATOM 780 N N . ALA A 1 104 ? 23.417 -3.750 -37.020 1.00 73.25 104 ALA A N 1
ATOM 781 C CA . ALA A 1 104 ? 24.019 -5.086 -36.952 1.00 73.25 104 ALA A CA 1
ATOM 782 C C . ALA A 1 104 ? 24.357 -5.728 -38.324 1.00 73.25 104 ALA A C 1
ATOM 784 O O . ALA A 1 104 ? 25.406 -6.373 -38.420 1.00 73.25 104 ALA A O 1
ATOM 785 N N . PRO A 1 105 ? 23.567 -5.541 -39.406 1.00 72.75 105 PRO A N 1
ATOM 786 C CA . PRO A 1 105 ? 23.916 -6.036 -40.737 1.00 72.75 105 PRO A CA 1
ATOM 787 C C . PRO A 1 105 ? 25.173 -5.377 -41.316 1.00 72.75 105 PRO A C 1
ATOM 789 O O . PRO A 1 105 ? 25.938 -6.042 -42.010 1.00 72.75 105 PRO A O 1
ATOM 792 N N . ALA A 1 106 ? 25.421 -4.100 -41.001 1.00 71.81 106 ALA A N 1
ATOM 793 C CA . ALA A 1 106 ? 26.596 -3.360 -41.467 1.00 71.81 106 ALA A CA 1
ATOM 794 C C . ALA A 1 106 ? 27.899 -3.833 -40.795 1.00 71.81 106 ALA A C 1
ATOM 796 O O . ALA A 1 106 ? 28.973 -3.695 -41.371 1.00 71.81 106 ALA A O 1
ATOM 797 N N . TYR A 1 107 ? 27.796 -4.442 -39.609 1.00 63.28 107 TYR A N 1
ATOM 798 C CA . TYR A 1 107 ? 28.922 -4.998 -38.849 1.00 63.28 107 TYR A CA 1
ATOM 799 C C . TYR A 1 107 ? 29.086 -6.522 -39.014 1.00 63.28 107 TYR A C 1
ATOM 801 O O . TYR A 1 107 ? 29.818 -7.155 -38.260 1.00 63.28 107 TYR A O 1
ATOM 809 N N . GLY A 1 108 ? 28.434 -7.134 -40.012 1.00 58.75 108 GLY A N 1
ATOM 810 C CA . GLY A 1 108 ? 28.682 -8.532 -40.389 1.00 58.75 108 GLY A CA 1
ATOM 811 C C . GLY A 1 108 ? 27.956 -9.595 -39.555 1.00 58.75 108 GLY A C 1
ATOM 812 O O . GLY A 1 108 ? 28.166 -10.785 -39.782 1.00 58.75 108 GLY A O 1
ATOM 813 N N . HIS A 1 109 ? 27.040 -9.224 -38.656 1.00 55.56 109 HIS A N 1
ATOM 814 C CA . HIS A 1 109 ? 26.243 -10.201 -37.895 1.00 55.56 109 HIS A CA 1
ATOM 815 C C . HIS A 1 109 ? 25.079 -10.833 -38.691 1.00 55.56 109 HIS A C 1
ATOM 817 O O . HIS A 1 109 ? 24.301 -11.602 -38.133 1.00 55.56 109 HIS A O 1
ATOM 823 N N . ALA A 1 110 ? 24.953 -10.547 -39.993 1.00 52.31 110 ALA A N 1
ATOM 824 C CA . ALA A 1 110 ? 23.858 -11.041 -40.836 1.00 52.31 110 ALA A CA 1
ATOM 825 C C . ALA A 1 110 ? 24.101 -12.406 -41.520 1.00 52.31 110 ALA A C 1
ATOM 827 O O . ALA A 1 110 ? 23.165 -12.941 -42.107 1.00 52.31 110 ALA A O 1
ATOM 828 N N . ASN A 1 111 ? 25.293 -13.011 -41.455 1.00 48.31 111 ASN A N 1
ATOM 829 C CA . ASN A 1 111 ? 25.575 -14.252 -42.195 1.00 48.31 111 ASN A CA 1
ATOM 830 C C . ASN A 1 111 ? 25.728 -15.487 -41.297 1.00 48.31 111 ASN A C 1
ATOM 832 O O . ASN A 1 111 ? 26.811 -16.035 -41.124 1.00 48.31 111 ASN A O 1
ATOM 836 N N . ALA A 1 112 ? 24.595 -15.985 -40.813 1.00 49.47 112 ALA A N 1
ATOM 8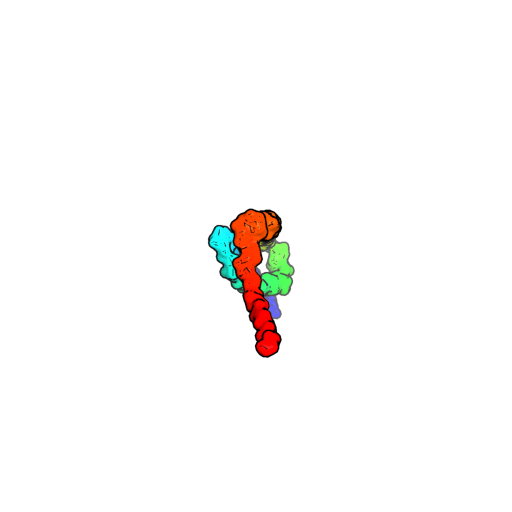37 C CA . ALA A 1 112 ? 24.397 -17.414 -40.573 1.00 49.47 112 ALA A CA 1
ATOM 838 C C . ALA A 1 112 ? 23.080 -17.850 -41.238 1.00 49.47 112 ALA A C 1
ATOM 840 O O . ALA A 1 112 ? 22.161 -18.341 -40.590 1.00 49.47 112 ALA A O 1
ATOM 841 N N . ALA A 1 113 ? 22.949 -17.609 -42.545 1.00 53.97 113 ALA A N 1
ATOM 842 C CA . ALA A 1 113 ? 21.881 -18.218 -43.331 1.00 53.97 113 ALA A CA 1
ATOM 843 C C . ALA A 1 113 ? 22.167 -19.729 -43.495 1.00 53.97 113 ALA A C 1
ATOM 845 O O . ALA A 1 113 ? 23.314 -20.098 -43.772 1.00 53.97 113 ALA A O 1
ATOM 846 N N . PRO A 1 114 ? 21.169 -20.622 -43.349 1.00 47.59 114 PRO A N 1
ATOM 847 C CA . PRO A 1 114 ? 21.366 -22.052 -43.550 1.00 47.59 114 PRO A CA 1
ATOM 848 C C . PRO A 1 114 ? 21.696 -22.314 -45.023 1.00 47.59 114 PRO A C 1
ATOM 850 O O . PRO A 1 114 ? 20.946 -21.929 -45.922 1.00 47.59 114 PRO A O 1
ATOM 853 N N . ARG A 1 115 ? 22.842 -22.961 -45.270 1.00 50.81 115 ARG A N 1
ATOM 854 C CA . ARG A 1 115 ? 23.269 -23.451 -46.589 1.00 50.81 115 ARG A CA 1
ATOM 855 C C . ARG A 1 115 ? 22.112 -24.214 -47.248 1.00 50.81 115 ARG A C 1
ATOM 857 O O . ARG A 1 115 ? 21.792 -25.324 -46.832 1.00 50.81 115 ARG A O 1
ATOM 864 N N . ARG A 1 116 ? 21.510 -23.643 -48.297 1.00 52.66 116 ARG A N 1
ATOM 865 C CA . ARG A 1 116 ? 20.676 -24.398 -49.241 1.00 52.66 116 ARG A CA 1
ATOM 866 C C . ARG A 1 116 ? 21.577 -25.430 -49.918 1.00 52.66 116 ARG A C 1
ATOM 868 O O . ARG A 1 116 ? 22.482 -25.060 -50.663 1.00 52.66 116 ARG A O 1
ATOM 875 N N . GLN A 1 117 ? 21.353 -26.705 -49.613 1.00 53.03 117 GLN A N 1
ATOM 876 C CA . GLN A 1 117 ? 21.933 -27.823 -50.348 1.00 53.03 117 GLN A CA 1
ATOM 877 C C . GLN A 1 117 ? 21.466 -27.723 -51.804 1.00 53.03 117 GLN A C 1
ATOM 879 O O . GLN A 1 117 ? 20.272 -27.787 -52.091 1.00 53.03 117 GLN A O 1
ATOM 884 N N . LEU A 1 118 ? 22.414 -27.492 -52.711 1.00 52.25 118 LEU A N 1
ATOM 885 C CA . LEU A 1 118 ? 22.185 -27.592 -54.144 1.00 52.25 118 LEU A CA 1
ATOM 886 C C . LEU A 1 118 ? 21.943 -29.065 -54.484 1.00 52.25 118 LEU A C 1
ATOM 888 O O . LEU A 1 118 ? 22.767 -29.926 -54.183 1.00 52.25 118 LEU A O 1
ATOM 892 N N . SER A 1 119 ? 20.781 -29.311 -55.084 1.00 51.28 119 SER A N 1
ATOM 893 C CA . SER A 1 119 ? 20.399 -30.543 -55.766 1.00 51.28 119 SER A CA 1
ATOM 894 C C . SER A 1 119 ? 21.524 -31.018 -56.684 1.00 51.28 119 SER A C 1
ATOM 896 O O . SER A 1 119 ? 21.948 -30.275 -57.569 1.00 51.28 119 SER A O 1
ATOM 898 N N . ALA A 1 120 ? 21.964 -32.261 -56.498 1.00 48.22 120 ALA A N 1
ATOM 899 C CA . ALA A 1 120 ? 22.732 -32.985 -57.501 1.00 48.22 120 ALA A CA 1
ATOM 900 C C . ALA A 1 120 ? 21.873 -33.148 -58.768 1.00 48.22 120 ALA A C 1
ATOM 902 O O . ALA A 1 120 ? 20.687 -33.474 -58.681 1.00 48.22 120 ALA A O 1
ATOM 903 N N . VAL A 1 121 ? 22.465 -32.882 -59.930 1.00 46.03 121 VAL A N 1
ATOM 904 C CA . VAL A 1 121 ? 21.905 -33.136 -61.260 1.00 46.03 121 VAL A CA 1
ATOM 905 C C . VAL A 1 121 ? 22.986 -33.855 -62.057 1.00 46.03 121 VAL A C 1
ATOM 907 O O . VAL A 1 121 ? 24.097 -33.333 -62.137 1.00 46.03 121 VAL A O 1
ATOM 910 N N . GLY A 1 122 ? 22.616 -34.984 -62.669 1.00 42.31 122 GLY A N 1
ATOM 911 C CA . GLY A 1 122 ? 23.331 -35.617 -63.784 1.00 42.31 122 GLY A CA 1
ATOM 912 C C . GLY A 1 122 ? 24.243 -36.759 -63.395 1.00 42.31 122 GLY A C 1
ATOM 913 O O . GLY A 1 122 ? 25.434 -36.476 -63.161 1.00 42.31 122 GLY A O 1
#

Sequence (122 aa):
MTATAQDCARMVTALADLADQESAALRAGDYAGAAEIQGRCAPLLEFLSVHAESIRGRAELTGQLRQIRAQRNESSAQLEARIEAARTELGTMQSSRRRLNQIAPAYGHANAAPRRQLSAVG

Radius of gyration: 28.11 Å; chains: 1; bounding box: 54×47×85 Å

=== Feature glossary ===
Reading guide. The protein is described through the following features:

Foldseek 3Di. A 3Di character summarizes, for each residue, the relative orientation of the Cα frame of its nearest spatial neighbor. Because it encodes fold topology rather than chemistry, 3Di alignments detect remote structural similarity that sequence alignment misses.

Contact-map, Ramachandran, and PAE plots. Plot images: a contact map (which residues are close in 3D, as an N×N binary image), a Ramachandran scatter (backbone torsion angles, revealing secondary-structure composition at a glance), and — for AlphaFold structures — a PAE heatmap (pairwise prediction confidence).

Radius of gyration, Cα contacts, bounding box. Radius of gyration (Rg) is the root-mean-square distance of Cα atoms from their centroid — a single number for overall size and compactness. A globular domain of N residues has Rg ≈ 2.2·N^0.38 Å; an extended or disordered chain has a much larger Rg. The Cα contact count is the number of residue pairs whose Cα atoms are within 8 Å and are more than four positions apart in sequence — a standard proxy for tertiary packing density. The bounding box is the smallest axis-aligned box enclosing all Cα atoms.

Secondary structure (8-state, DSSP). Eight-state secondary structure (DSSP): H is the canonical α-helix, G the tighter 3₁₀-helix, I the wider π-helix; E/B are β-structure, T and S are turns and bends, and '-' is everything else. DSSP derives these from the pattern of main-chain N–H···O=C hydrogen bonds, not from the sequence.

B-factor. B-factor (Debye–Waller factor) reflects atomic displacement in the crystal lattice. It is an experimental observable (units Å²), not a prediction; low values mean the atom is pinned down, high values mean it moves or is heterogeneous across the crystal.

pLDDT. pLDDT is the predicted lDDT-Cα score: AlphaFold's confidence that the local environment of each residue (all inter-atomic distances within 15 Å) is correctly placed. It is a per-residue number between 0 and 100, with higher meaning more reliable.

Nearest PDB structures. Nearest PDB neighbors are the top structural matches found by Foldseek when searching this structure against the entire Protein Data Bank. Each hit reports a TM-score (0 to 1; >0.5 almost always implies the same fold) and an E-value. These are *structural* homologs — they may share no detectable sequence similarity.

Solvent-accessible surface area. Accessible surface area quantifies burial. A residue with SASA near zero is packed into the hydrophobic core; one with SASA >100 Å² sits on the surface. Computed here via the Shrake–Rupley numerical algorithm with a 1.4 Å probe.

Rendered structure images. Structure images are PyMOL renders from six orthogonal camera directions. Cartoon representation draws helices as coils and strands as arrows; sticks shows the backbone as bonds; surface shows the solvent-excluded envelope. Rainbow coloring maps sequence position to hue (blue→red, N→C); chain coloring assigns a distinct color per polypeptide.

Backbone torsions (φ/ψ). φ (phi) and ψ (psi) are the two rotatable backbone dihedrals per residue: φ is the C(i-1)–N–Cα–C torsion, ψ is the N–Cα–C–N(i+1) torsion, both in degrees on (−180°, 180°]. α-helical residues cluster near (−60°, −45°); β-strand residues near (−120°, +130°). A Ramachandran plot is simply a scatter of (φ, ψ) for every residue.

Predicted aligned error. Predicted Aligned Error (PAE) is an AlphaFold confidence matrix: entry (i, j) is the expected error in the position of residue j, in ångströms, when the prediction is superimposed on the true structure at residue i. Low PAE within a block of residues means that block is internally rigid and well-predicted; high PAE between two blocks means their relative placement is uncertain even if each block individually is confident.

mmCIF coordinates. Structure coordinates are given as an mmCIF _atom_site loop: one row per atom with element, residue name, chain id, sequence number, and x/y/z position in Å. Only the four main-chain atoms per residue are included here; side chains are omitted to keep the record compact.

InterPro / GO / CATH / organism. Database cross-references. InterPro integrates a dozen domain/family signature databases into unified entries with residue-range hits. GO terms attach function/process/location labels with evidence codes. CATH codes position the fold in a four-level structural taxonomy. Organism is the NCBI-taxonomy species name.

Secondary structure (3-state, P-SEA). SS3 is a coarse helix/strand/coil call (letters a/b/c) made by the P-SEA algorithm from inter-Cα distances and dihedrals. It is less detailed than DSSP but needs only Cα positions.

Sequence. Sequence gives the chain of amino acids in standard one-letter code (A=alanine, C=cysteine, …, Y=tyrosine), read N→C. It is the only feature that is directly encoded by the gene; all structural features are derived from the folded form of this sequence.